Protein AF-A0A965LJC0-F1 (afdb_monomer_lite)

Foldseek 3Di:
DDPVVVVLVVVVVVVPPPPDPDDPDDDLQVVLQVVLVVCLVVLLVVLLVSLLVVLVPAPDPVSSLVSLVLLLVLLVLLLVCLPPWQDQLVSNLVSNVVSDDPVVVVCNVVSVVVSVVLVVSCVSSVVPTVSSSSSSNSNSNSSCVNSVVNHD

Structure (mmCIF, N/CA/C/O backbone):
data_AF-A0A965LJC0-F1
#
_entry.id   AF-A0A965LJC0-F1
#
loop_
_atom_site.group_PDB
_atom_site.id
_atom_site.type_symbol
_atom_site.label_atom_id
_atom_site.label_alt_id
_atom_site.label_comp_id
_atom_site.label_asym_id
_atom_site.label_entity_id
_atom_site.label_seq_id
_atom_site.pdbx_PDB_ins_code
_atom_site.Cartn_x
_atom_site.Cartn_y
_atom_site.Cartn_z
_atom_site.occupancy
_atom_site.B_iso_or_equiv
_atom_site.auth_seq_id
_atom_site.auth_comp_id
_atom_site.auth_asym_id
_atom_site.auth_atom_id
_atom_site.pdbx_PDB_model_num
ATOM 1 N N . MET A 1 1 ? -25.437 13.582 -3.929 1.00 37.06 1 MET A N 1
ATOM 2 C CA . MET A 1 1 ? -24.043 13.325 -4.362 1.00 37.06 1 MET A CA 1
ATOM 3 C C . MET A 1 1 ? -23.176 14.440 -3.799 1.00 37.06 1 MET A C 1
ATOM 5 O O . MET A 1 1 ? -23.210 15.549 -4.318 1.00 37.06 1 MET A O 1
ATOM 9 N N . ASN A 1 2 ? -22.504 14.186 -2.673 1.00 30.08 2 ASN A N 1
ATOM 10 C CA . ASN A 1 2 ? -21.775 15.225 -1.944 1.00 30.08 2 ASN A CA 1
ATOM 11 C C . ASN A 1 2 ? -20.415 15.481 -2.594 1.00 30.08 2 ASN A C 1
ATOM 13 O O . ASN A 1 2 ? -19.616 14.566 -2.786 1.00 30.08 2 ASN A O 1
ATOM 17 N N . LYS A 1 3 ? -20.179 16.753 -2.918 1.00 33.56 3 LYS A N 1
ATOM 18 C CA . LYS A 1 3 ? -19.025 17.276 -3.663 1.00 33.56 3 LYS A CA 1
ATOM 19 C C . LYS A 1 3 ? -17.669 17.036 -2.971 1.00 33.56 3 LYS A C 1
ATOM 21 O O . LYS A 1 3 ? -16.639 17.202 -3.609 1.00 33.56 3 LYS A O 1
ATOM 26 N N . LEU A 1 4 ? -17.665 16.594 -1.708 1.00 41.78 4 LEU A N 1
ATOM 27 C CA . LEU A 1 4 ? -16.451 16.306 -0.935 1.00 41.78 4 LEU A CA 1
ATOM 28 C C . LEU A 1 4 ? -15.732 15.012 -1.361 1.00 41.78 4 LEU A C 1
ATOM 30 O O . LEU A 1 4 ? -14.507 14.971 -1.315 1.00 41.78 4 LEU A O 1
ATOM 34 N N . ASN A 1 5 ? -16.446 13.990 -1.855 1.00 40.50 5 ASN A N 1
ATOM 35 C CA . ASN A 1 5 ? -15.818 12.713 -2.247 1.00 40.50 5 ASN A CA 1
ATOM 36 C C . ASN A 1 5 ? -14.977 12.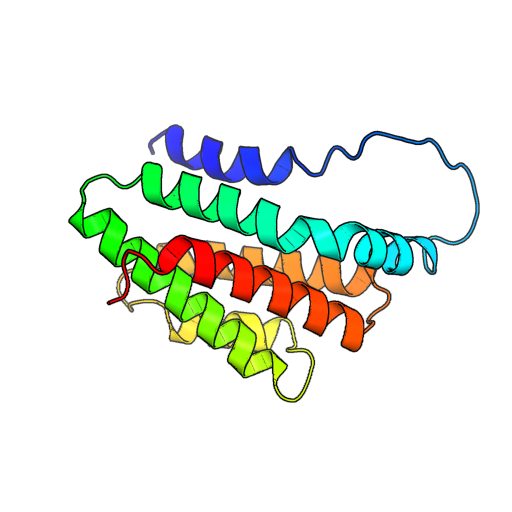798 -3.532 1.00 40.50 5 ASN A C 1
ATOM 38 O O . ASN A 1 5 ? -14.209 11.887 -3.825 1.00 40.50 5 ASN A O 1
ATOM 42 N N . LEU A 1 6 ? -15.098 13.889 -4.293 1.00 38.81 6 LEU A N 1
ATOM 43 C CA . LEU A 1 6 ? -14.229 14.151 -5.441 1.00 38.81 6 LEU A CA 1
ATOM 44 C C . LEU A 1 6 ? -12.893 14.791 -5.041 1.00 38.81 6 LEU A C 1
ATOM 46 O O . LEU A 1 6 ? -11.929 14.672 -5.790 1.00 38.81 6 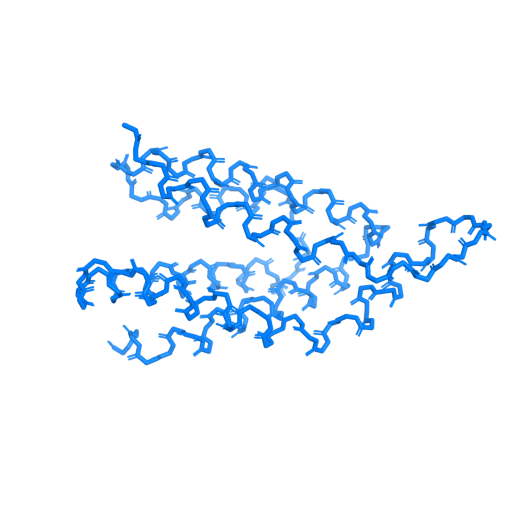LEU A O 1
ATOM 50 N N . ILE A 1 7 ? -12.803 15.435 -3.872 1.00 42.34 7 ILE A N 1
ATOM 51 C CA . ILE A 1 7 ? -11.609 16.199 -3.477 1.00 42.34 7 ILE A CA 1
ATOM 52 C C . ILE A 1 7 ? -10.507 15.263 -2.959 1.00 42.34 7 ILE A C 1
ATOM 54 O O . ILE A 1 7 ? -9.346 15.427 -3.328 1.00 42.34 7 ILE A O 1
ATOM 58 N N . ALA A 1 8 ? -10.866 14.217 -2.208 1.00 44.81 8 ALA A N 1
ATOM 59 C CA . ALA A 1 8 ? -9.909 13.211 -1.733 1.00 44.81 8 ALA A CA 1
ATOM 60 C C . ALA A 1 8 ? -9.299 12.376 -2.879 1.00 44.81 8 ALA A C 1
ATOM 62 O O . ALA A 1 8 ? -8.132 11.996 -2.824 1.00 44.81 8 ALA A O 1
ATOM 63 N N . ILE A 1 9 ? -10.066 12.145 -3.952 1.00 47.75 9 ILE A N 1
ATOM 64 C CA . ILE A 1 9 ? -9.606 11.424 -5.150 1.00 47.75 9 ILE A CA 1
ATOM 65 C C . ILE A 1 9 ? -8.782 12.351 -6.064 1.00 47.75 9 ILE A C 1
ATOM 67 O O . ILE A 1 9 ? -7.834 11.901 -6.703 1.00 47.75 9 ILE A O 1
ATOM 71 N N . ALA A 1 10 ? -9.079 13.656 -6.084 1.00 39.47 10 ALA A N 1
ATOM 72 C CA . ALA A 1 10 ? -8.302 14.640 -6.836 1.00 39.47 10 ALA A CA 1
ATOM 73 C C . ALA A 1 10 ? -6.915 14.908 -6.219 1.00 39.47 10 ALA A C 1
ATOM 75 O O . ALA A 1 10 ? -5.943 15.055 -6.956 1.00 39.47 10 ALA A O 1
ATOM 76 N N . LEU A 1 11 ? -6.786 14.909 -4.887 1.00 38.34 11 LEU A N 1
ATOM 77 C CA . LEU A 1 11 ? -5.505 15.147 -4.200 1.00 38.34 11 LEU A CA 1
ATOM 78 C C . LEU A 1 11 ? -4.471 14.033 -4.428 1.00 38.34 11 LEU A C 1
ATOM 80 O O . LEU A 1 11 ? -3.277 14.319 -4.503 1.00 38.34 11 LEU A O 1
ATOM 84 N N . MET A 1 12 ? -4.914 12.793 -4.653 1.00 45.47 12 MET A N 1
ATOM 85 C CA . MET A 1 12 ? -4.030 11.681 -5.033 1.00 45.47 12 MET A CA 1
ATOM 86 C C . MET A 1 12 ? -3.496 11.797 -6.475 1.00 45.47 12 MET A C 1
ATOM 88 O O . MET A 1 12 ? -2.484 11.183 -6.805 1.00 45.47 12 MET A O 1
ATOM 92 N N . GLY A 1 13 ? -4.133 12.611 -7.328 1.00 40.22 13 GLY A N 1
ATOM 93 C CA . GLY A 1 13 ? -3.657 12.917 -8.682 1.00 40.22 13 GLY A CA 1
ATOM 94 C C . GLY A 1 13 ? -2.647 14.069 -8.751 1.00 40.22 13 GLY A C 1
ATOM 95 O O . GLY A 1 13 ? -1.915 14.178 -9.733 1.00 40.22 13 GL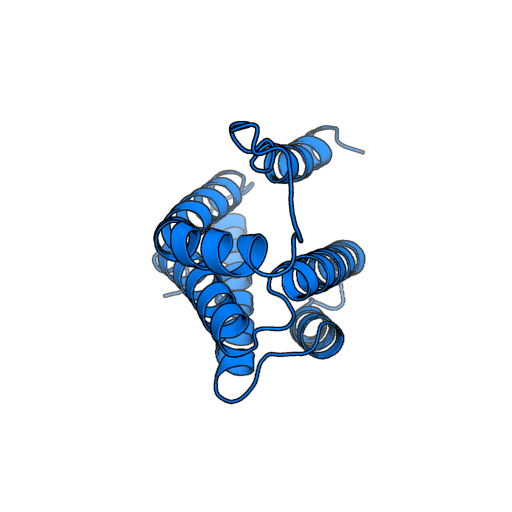Y A O 1
ATOM 96 N N . ILE A 1 14 ? -2.569 14.917 -7.718 1.00 42.88 14 ILE A N 1
ATOM 97 C CA . ILE A 1 14 ? -1.770 16.156 -7.749 1.00 42.88 14 ILE A CA 1
ATOM 98 C C . ILE A 1 14 ? -0.297 15.916 -7.378 1.00 42.88 14 ILE A C 1
ATOM 100 O O . ILE A 1 14 ? 0.571 16.668 -7.815 1.00 42.88 14 ILE A O 1
ATOM 104 N N . PHE A 1 15 ? 0.037 14.815 -6.699 1.00 44.69 15 PHE A N 1
ATOM 105 C CA . PHE A 1 15 ? 1.439 14.454 -6.434 1.00 44.69 15 PHE A CA 1
ATOM 106 C C . PHE A 1 15 ? 2.177 13.834 -7.637 1.00 44.69 15 PHE A C 1
ATOM 108 O O . PHE A 1 15 ? 3.373 13.572 -7.547 1.00 44.69 15 PHE A O 1
ATOM 115 N N . MET A 1 16 ? 1.504 13.646 -8.781 1.00 46.00 16 MET A N 1
ATOM 116 C CA . MET A 1 16 ? 2.136 13.236 -10.046 1.00 46.00 16 MET A CA 1
ATOM 117 C C . MET A 1 16 ? 2.426 14.401 -11.005 1.00 46.00 16 MET A C 1
ATOM 119 O O . MET A 1 16 ? 2.809 14.163 -12.150 1.00 46.00 16 MET A O 1
ATOM 123 N N . VAL A 1 17 ? 2.340 15.657 -10.552 1.00 44.41 17 VAL A N 1
ATOM 124 C CA . VAL A 1 17 ? 3.067 16.746 -11.219 1.00 44.41 17 VAL A CA 1
ATOM 125 C C . VAL A 1 17 ? 4.488 16.720 -10.674 1.00 44.41 17 VAL A C 1
ATOM 127 O O . VAL A 1 17 ? 4.868 17.489 -9.794 1.00 44.41 17 VAL A O 1
ATOM 130 N N . GLY A 1 18 ? 5.255 15.744 -11.163 1.00 40.72 18 GLY A N 1
ATOM 131 C CA . GLY A 1 18 ? 6.694 15.726 -10.981 1.00 40.72 18 GLY A CA 1
ATOM 132 C C . GLY A 1 18 ? 7.244 17.096 -11.355 1.00 40.72 18 GLY A C 1
ATOM 133 O O . GLY A 1 18 ? 6.919 17.636 -12.413 1.00 40.72 18 GLY A O 1
ATOM 134 N N . CYS A 1 19 ? 8.043 17.657 -10.453 1.00 40.22 19 CYS A N 1
ATOM 135 C CA . CYS A 1 19 ? 8.923 18.776 -10.735 1.00 40.22 19 CYS A CA 1
ATOM 136 C C . CYS A 1 19 ? 9.643 18.464 -12.057 1.00 40.22 19 CYS A C 1
ATOM 138 O O . CYS A 1 19 ? 10.435 17.523 -12.124 1.00 40.22 19 CYS A O 1
ATOM 140 N N . SER A 1 20 ? 9.267 19.155 -13.135 1.00 33.22 20 SER A N 1
ATOM 141 C CA . SER A 1 20 ? 9.755 18.878 -14.481 1.00 33.22 20 SER A CA 1
ATOM 142 C C . SER A 1 20 ? 11.228 19.267 -14.570 1.00 33.22 20 SER A C 1
ATOM 144 O O . SER A 1 20 ? 11.554 20.424 -14.830 1.00 33.22 20 SER A O 1
ATOM 146 N N . THR A 1 21 ? 12.133 18.312 -14.377 1.00 39.41 21 THR A N 1
ATOM 147 C CA . THR A 1 21 ? 13.455 18.399 -14.991 1.00 39.41 21 THR A CA 1
ATOM 148 C C . THR A 1 21 ? 13.322 17.853 -16.406 1.00 39.41 21 THR A C 1
ATOM 150 O O . THR A 1 21 ? 13.100 16.668 -16.649 1.00 39.41 21 THR A O 1
ATOM 153 N N . THR A 1 22 ? 13.357 18.773 -17.362 1.00 38.25 22 THR A N 1
ATOM 154 C CA . THR A 1 22 ? 13.318 18.507 -18.796 1.00 38.25 22 THR A CA 1
ATOM 155 C C . THR A 1 22 ? 14.558 17.704 -19.192 1.00 38.25 22 THR A C 1
ATOM 157 O O . THR A 1 22 ? 15.606 18.287 -19.447 1.00 38.25 22 THR A O 1
ATOM 160 N N . ASN A 1 23 ? 14.461 16.374 -19.247 1.00 37.78 23 ASN A N 1
ATOM 161 C CA . ASN A 1 23 ? 15.448 15.547 -19.940 1.00 37.78 23 ASN A CA 1
ATOM 162 C C . ASN A 1 23 ? 14.867 15.096 -21.275 1.00 37.78 23 ASN A C 1
ATOM 164 O O . ASN A 1 23 ? 14.083 14.153 -21.382 1.00 37.78 23 ASN A O 1
ATOM 168 N N . THR A 1 24 ? 15.248 15.841 -22.303 1.00 45.22 24 THR A N 1
ATOM 169 C CA . THR A 1 24 ? 15.002 15.535 -23.704 1.00 45.22 24 THR A CA 1
ATOM 170 C C . THR A 1 24 ? 15.956 14.417 -24.133 1.00 45.22 24 THR A C 1
ATOM 172 O O . THR A 1 24 ? 17.149 14.659 -24.284 1.00 45.22 24 THR A O 1
ATOM 175 N N . GLY A 1 25 ? 15.430 13.213 -24.376 1.00 35.69 25 GLY A N 1
ATOM 176 C CA . GLY A 1 25 ? 16.070 12.224 -25.252 1.00 35.69 25 GLY A CA 1
ATOM 177 C C . GLY A 1 25 ? 16.447 10.878 -24.624 1.00 35.69 25 GLY A C 1
ATOM 178 O O . GLY A 1 25 ? 17.231 10.817 -23.685 1.00 35.69 25 GLY A O 1
ATOM 179 N N . GLY A 1 26 ? 15.961 9.803 -25.256 1.00 37.09 26 GLY A N 1
ATOM 180 C CA . GLY A 1 26 ? 16.574 8.470 -25.220 1.00 37.09 26 GLY A CA 1
ATOM 181 C C . GLY A 1 26 ? 15.906 7.456 -24.288 1.00 37.09 26 GLY A C 1
ATOM 182 O O . GLY A 1 26 ? 16.095 7.505 -23.083 1.00 37.09 26 GLY A O 1
ATOM 183 N N . ASP A 1 27 ? 15.151 6.521 -24.873 1.00 43.53 27 ASP A N 1
ATOM 184 C CA . ASP A 1 27 ? 14.708 5.238 -24.299 1.00 43.53 27 ASP A CA 1
ATOM 185 C C . ASP A 1 27 ? 14.305 5.211 -22.807 1.00 43.53 27 ASP A C 1
ATOM 187 O O . ASP A 1 27 ? 15.040 4.798 -21.909 1.00 43.53 27 ASP A O 1
ATOM 191 N N . ASN A 1 28 ? 13.025 5.517 -22.576 1.00 46.16 28 ASN A N 1
ATOM 192 C CA . ASN A 1 28 ? 12.296 5.508 -21.297 1.00 46.16 28 ASN A CA 1
ATOM 193 C C . ASN A 1 28 ? 12.212 4.153 -20.548 1.00 46.16 28 ASN A C 1
ATOM 195 O O . ASN A 1 28 ? 11.375 4.004 -19.659 1.00 46.16 28 ASN A O 1
ATOM 199 N N . LYS A 1 29 ? 13.035 3.150 -20.870 1.00 49.62 29 LYS A N 1
ATOM 200 C CA . LYS A 1 29 ? 12.998 1.838 -20.195 1.00 49.62 29 LYS A CA 1
ATOM 201 C C . LYS A 1 29 ? 13.920 1.736 -18.979 1.00 49.62 29 LYS A C 1
ATOM 203 O O . LYS A 1 29 ? 13.610 0.984 -18.066 1.00 49.62 29 LYS A O 1
ATOM 208 N N . VAL A 1 30 ? 15.011 2.505 -18.938 1.00 50.69 30 VAL A N 1
ATOM 209 C CA . VAL A 1 30 ? 15.975 2.488 -17.815 1.00 50.69 30 VAL A CA 1
ATOM 210 C C . VAL A 1 30 ? 15.660 3.582 -16.783 1.00 50.69 30 VAL A C 1
ATOM 212 O O . VAL A 1 30 ? 15.822 3.374 -15.585 1.00 50.69 30 VAL A O 1
ATOM 215 N N . GLY A 1 31 ? 15.117 4.724 -17.223 1.00 56.78 31 GLY A N 1
ATOM 216 C CA . GLY A 1 31 ? 14.818 5.856 -16.337 1.00 56.78 31 GLY A CA 1
ATOM 217 C C . GLY A 1 31 ? 13.695 5.602 -15.324 1.00 56.78 31 GLY A C 1
ATOM 218 O O . GLY A 1 31 ? 13.755 6.123 -14.214 1.00 56.78 31 GLY A O 1
ATOM 219 N N . GLY A 1 32 ? 12.694 4.786 -15.673 1.00 64.69 32 GLY A N 1
ATOM 220 C CA . GLY A 1 32 ? 11.552 4.494 -14.797 1.00 64.69 32 GLY A CA 1
ATOM 221 C C . GLY A 1 32 ? 11.934 3.687 -13.554 1.00 64.69 32 GLY A C 1
ATOM 222 O O . GLY A 1 32 ? 11.582 4.072 -12.441 1.00 64.69 32 GLY A O 1
ATOM 223 N N . THR A 1 33 ? 12.713 2.616 -13.726 1.00 69.00 33 THR A N 1
ATOM 224 C CA . THR A 1 33 ? 13.185 1.763 -12.623 1.00 69.00 33 THR A CA 1
ATOM 225 C C . THR A 1 33 ? 14.086 2.546 -11.666 1.00 69.00 33 THR A C 1
ATOM 227 O O . THR A 1 33 ? 13.797 2.600 -10.473 1.00 69.00 33 THR A O 1
ATOM 230 N N . THR A 1 34 ? 15.098 3.258 -12.175 1.00 75.31 34 THR A N 1
ATOM 231 C CA . THR A 1 34 ? 16.003 4.067 -11.337 1.00 75.31 34 THR A CA 1
ATOM 232 C C . THR A 1 34 ? 15.278 5.214 -10.624 1.00 75.31 34 THR A C 1
ATOM 234 O O . THR A 1 34 ? 15.571 5.511 -9.466 1.00 75.31 34 THR A O 1
ATOM 237 N N . ALA A 1 35 ? 14.299 5.857 -11.270 1.00 77.56 35 ALA A N 1
ATOM 238 C CA . ALA A 1 35 ? 13.497 6.895 -10.624 1.00 77.56 35 ALA A CA 1
ATOM 239 C C . ALA A 1 35 ? 12.663 6.338 -9.459 1.00 77.56 35 ALA A C 1
ATOM 241 O O . ALA A 1 35 ? 12.605 6.960 -8.398 1.00 77.56 35 ALA A O 1
ATOM 242 N N . VAL A 1 36 ? 12.050 5.162 -9.629 1.00 77.44 36 VAL A N 1
ATOM 243 C CA . VAL A 1 36 ? 11.269 4.508 -8.568 1.00 77.44 36 VAL A CA 1
ATOM 244 C C . VAL A 1 36 ? 12.169 4.003 -7.438 1.00 77.44 36 VAL A C 1
ATOM 246 O O . VAL A 1 36 ? 11.810 4.145 -6.271 1.00 77.44 36 VAL A O 1
ATOM 249 N N . GLU A 1 37 ? 13.363 3.493 -7.744 1.00 81.06 37 GLU A N 1
ATOM 250 C CA . GLU A 1 37 ? 14.356 3.136 -6.723 1.00 81.06 37 GLU A CA 1
ATOM 251 C C . GLU A 1 37 ? 14.775 4.335 -5.872 1.00 81.06 37 GLU A C 1
ATOM 253 O O . GLU A 1 37 ? 14.795 4.238 -4.645 1.00 81.06 37 GLU A O 1
ATOM 258 N N . ASN A 1 38 ? 15.036 5.480 -6.503 1.00 82.31 38 ASN A N 1
ATOM 259 C CA . ASN A 1 38 ? 15.370 6.719 -5.799 1.00 82.31 38 ASN A CA 1
ATOM 260 C C . ASN A 1 38 ? 14.187 7.273 -4.994 1.00 82.31 38 ASN A C 1
ATOM 262 O O . ASN A 1 38 ? 14.386 7.934 -3.976 1.00 82.31 38 ASN A O 1
ATOM 266 N N . ALA A 1 39 ? 12.956 7.006 -5.435 1.00 81.38 39 ALA A N 1
ATOM 267 C CA . ALA A 1 39 ? 11.747 7.405 -4.727 1.00 81.38 39 ALA A CA 1
ATOM 268 C C . ALA A 1 39 ? 11.435 6.507 -3.517 1.00 81.38 39 ALA A C 1
ATOM 270 O O . ALA A 1 39 ? 10.742 6.950 -2.602 1.00 81.38 39 ALA A O 1
ATOM 271 N N . LEU A 1 40 ? 11.942 5.267 -3.486 1.00 83.12 40 LEU A N 1
ATOM 272 C CA . LEU A 1 40 ? 11.602 4.255 -2.482 1.00 83.12 40 LEU A CA 1
ATOM 273 C C . LEU A 1 40 ? 11.704 4.746 -1.020 1.00 83.12 40 LEU A C 1
ATOM 275 O O . LEU A 1 40 ? 10.767 4.476 -0.262 1.00 83.12 40 LEU A O 1
ATOM 279 N N . PRO A 1 41 ? 12.744 5.504 -0.600 1.00 90.06 41 PRO A N 1
ATOM 280 C CA . PRO A 1 41 ? 12.838 6.024 0.769 1.00 90.06 41 PRO A CA 1
ATOM 281 C C . PRO A 1 41 ? 11.704 6.986 1.156 1.00 90.06 41 PRO A C 1
ATOM 283 O O . PRO A 1 41 ? 11.416 7.154 2.339 1.00 90.06 41 PRO A O 1
ATOM 286 N N . TYR A 1 42 ? 11.042 7.604 0.174 1.00 84.25 42 TYR A N 1
ATOM 287 C CA . TYR A 1 42 ? 9.963 8.572 0.382 1.00 84.25 42 TYR A CA 1
ATOM 288 C C . TYR A 1 42 ? 8.568 7.941 0.355 1.00 84.25 42 TYR A C 1
ATOM 290 O O . TYR A 1 42 ? 7.607 8.567 0.800 1.00 84.25 42 TYR A O 1
ATOM 298 N N . ILE A 1 43 ? 8.437 6.702 -0.128 1.00 85.50 43 ILE A N 1
ATOM 299 C CA . ILE A 1 43 ? 7.134 6.039 -0.268 1.00 85.50 43 ILE A CA 1
ATOM 300 C C . ILE A 1 43 ? 6.494 5.815 1.100 1.00 85.50 43 ILE A C 1
ATOM 302 O O . ILE A 1 43 ? 5.361 6.234 1.319 1.00 85.50 43 ILE A O 1
ATOM 306 N N . LYS A 1 44 ? 7.226 5.213 2.042 1.00 88.06 44 LYS A N 1
ATOM 307 C CA . LYS A 1 44 ? 6.715 4.955 3.394 1.00 88.06 44 LYS A CA 1
ATOM 308 C C . LYS A 1 44 ? 6.208 6.234 4.094 1.00 88.06 44 LYS A C 1
ATOM 310 O O . LYS A 1 44 ? 5.046 6.235 4.497 1.00 88.06 44 LYS A O 1
ATOM 315 N N . PRO A 1 45 ? 6.990 7.330 4.221 1.00 82.94 45 PRO A N 1
ATOM 316 C CA . PRO A 1 45 ? 6.500 8.549 4.872 1.00 82.94 45 PRO A CA 1
ATOM 317 C C . PRO A 1 45 ? 5.342 9.224 4.120 1.00 82.94 45 PRO A C 1
ATOM 319 O O . PRO A 1 45 ? 4.433 9.744 4.763 1.00 82.94 45 PRO A O 1
ATOM 322 N N . ALA A 1 46 ? 5.316 9.179 2.782 1.00 80.31 46 ALA A N 1
ATOM 323 C CA . ALA A 1 46 ? 4.188 9.701 2.006 1.00 80.31 46 ALA A CA 1
ATOM 324 C C . ALA A 1 46 ? 2.893 8.908 2.259 1.00 80.31 46 ALA A C 1
ATOM 326 O O . ALA A 1 46 ? 1.809 9.489 2.366 1.00 80.31 46 ALA A O 1
ATOM 327 N N . VAL A 1 47 ? 3.002 7.583 2.387 1.00 87.12 47 VAL A N 1
ATOM 328 C CA . VAL A 1 47 ? 1.865 6.714 2.704 1.00 87.12 47 VAL A CA 1
ATOM 329 C C . VAL A 1 47 ? 1.390 6.933 4.133 1.00 87.12 47 VAL A C 1
ATOM 331 O O . VAL A 1 47 ? 0.185 7.052 4.326 1.00 87.12 47 VAL A O 1
ATOM 334 N N . ILE A 1 48 ? 2.300 7.088 5.104 1.00 83.06 48 ILE A N 1
ATOM 335 C CA . ILE A 1 48 ? 1.927 7.440 6.483 1.00 83.06 48 ILE A CA 1
ATOM 336 C C . ILE A 1 48 ? 1.072 8.709 6.484 1.00 83.06 48 ILE A C 1
ATOM 338 O O . ILE A 1 48 ? -0.058 8.676 6.958 1.00 83.06 48 ILE A O 1
ATOM 342 N N . LEU A 1 49 ? 1.565 9.789 5.866 1.00 78.44 49 LEU A N 1
ATOM 343 C CA . LEU A 1 49 ? 0.838 11.058 5.781 1.00 78.44 49 LEU A CA 1
ATOM 344 C C . LEU A 1 49 ? -0.541 10.888 5.129 1.00 78.44 49 LEU A C 1
ATOM 346 O O . LEU A 1 49 ? -1.539 11.398 5.633 1.00 78.44 49 LEU A O 1
ATOM 350 N N . THR A 1 50 ? -0.610 10.155 4.017 1.00 80.62 50 THR A N 1
ATOM 351 C CA . THR A 1 50 ? -1.869 9.932 3.292 1.00 80.62 50 THR A CA 1
ATOM 352 C C . THR A 1 50 ? -2.873 9.149 4.141 1.00 80.62 50 THR A C 1
ATOM 354 O O . THR A 1 50 ? -4.046 9.518 4.207 1.00 80.62 50 THR A O 1
ATOM 357 N N . CYS A 1 51 ? -2.425 8.092 4.820 1.00 80.94 51 CYS A N 1
ATOM 358 C CA . CYS A 1 51 ? -3.256 7.302 5.722 1.00 80.94 51 CYS A CA 1
ATOM 359 C C . CYS A 1 51 ? -3.728 8.128 6.923 1.00 80.94 51 CYS A C 1
ATOM 361 O O . CYS A 1 51 ? -4.912 8.076 7.246 1.00 80.94 51 CYS A O 1
ATOM 363 N N . THR A 1 52 ? -2.859 8.945 7.525 1.00 82.94 52 THR A N 1
ATOM 364 C CA . THR A 1 52 ? -3.238 9.866 8.606 1.00 82.94 52 THR A CA 1
ATOM 365 C C . THR A 1 52 ? -4.336 10.824 8.154 1.00 82.94 52 THR A C 1
ATOM 367 O O . THR A 1 52 ? -5.358 10.922 8.826 1.00 82.94 52 THR A O 1
ATOM 370 N N . VAL A 1 53 ? -4.205 11.446 6.975 1.00 79.31 53 VAL A N 1
ATOM 371 C CA . VAL A 1 53 ? -5.253 12.328 6.433 1.00 79.31 53 VAL A CA 1
ATOM 372 C C . VAL A 1 53 ? -6.580 11.578 6.280 1.00 79.31 53 VAL A C 1
ATOM 374 O O . VAL A 1 53 ? -7.620 12.098 6.668 1.00 79.31 53 VAL A O 1
ATOM 377 N N . VAL A 1 54 ? -6.578 10.342 5.768 1.00 80.81 54 VAL A N 1
ATOM 378 C CA . VAL A 1 54 ? -7.808 9.531 5.653 1.00 80.81 54 VAL A CA 1
ATOM 379 C C . VAL A 1 54 ? -8.450 9.265 7.020 1.00 80.81 54 VAL A C 1
ATOM 381 O O . VAL A 1 54 ? -9.675 9.331 7.140 1.00 80.81 54 VAL A O 1
ATOM 384 N N . LEU A 1 55 ? -7.646 8.986 8.047 1.00 81.75 55 LEU A N 1
ATOM 385 C CA . LEU A 1 55 ? -8.122 8.746 9.412 1.00 81.75 55 LEU A CA 1
ATOM 386 C C . LEU A 1 55 ? -8.654 10.023 10.079 1.00 81.75 55 LEU A C 1
ATOM 388 O O . LEU A 1 55 ? -9.655 9.979 10.798 1.00 81.75 55 LEU A O 1
ATOM 392 N N . GLU A 1 56 ? -8.042 11.174 9.808 1.00 84.00 56 GLU A N 1
ATOM 393 C CA . GLU A 1 56 ? -8.510 12.478 10.288 1.00 84.00 56 GLU A CA 1
ATOM 394 C C . GLU A 1 56 ? -9.861 12.878 9.686 1.00 84.00 56 GLU A C 1
ATOM 396 O O . GLU A 1 56 ? -10.654 13.530 10.360 1.00 84.00 56 GLU A O 1
ATOM 401 N N . GLN A 1 57 ? -10.164 12.438 8.460 1.00 82.94 57 GLN A N 1
ATOM 402 C CA . GLN A 1 57 ? -11.457 12.670 7.801 1.00 82.94 57 GLN A CA 1
ATOM 403 C C . GLN A 1 57 ? -12.589 11.742 8.290 1.00 82.94 57 GLN A C 1
ATOM 405 O O . GLN A 1 57 ? -13.689 11.774 7.732 1.00 82.94 57 GLN A O 1
ATOM 410 N N . ALA A 1 58 ? -12.351 10.893 9.295 1.00 85.38 58 ALA A N 1
ATOM 411 C CA . ALA A 1 58 ? -13.394 10.051 9.878 1.00 85.38 58 ALA A CA 1
ATOM 412 C C . ALA A 1 58 ? -14.501 10.879 10.550 1.00 85.38 58 ALA A C 1
ATOM 414 O O . ALA A 1 58 ? -14.241 11.903 11.182 1.00 85.38 58 ALA A O 1
ATOM 415 N N . LEU A 1 59 ? -15.746 10.411 10.435 1.00 84.06 59 LEU A N 1
ATOM 416 C CA . LEU A 1 59 ? -16.924 11.128 10.942 1.00 84.06 59 LEU A CA 1
ATOM 417 C C . LEU A 1 59 ? -17.092 11.004 12.463 1.00 84.06 59 LEU A C 1
ATOM 419 O O . LEU A 1 59 ? -17.752 11.839 13.079 1.00 84.06 59 LEU A O 1
ATOM 423 N N . SER A 1 60 ? -16.509 9.963 13.059 1.00 87.81 60 SER A N 1
ATOM 424 C CA . SER A 1 60 ? -16.478 9.725 14.501 1.00 87.81 60 SER A CA 1
ATOM 425 C C . SER A 1 60 ? -15.211 8.947 14.896 1.00 87.81 60 SER A C 1
ATOM 427 O O . SER A 1 60 ? -14.538 8.386 14.022 1.00 87.81 60 SER A O 1
ATOM 429 N N . PRO A 1 61 ? -14.867 8.884 16.195 1.00 86.75 61 PRO A N 1
ATOM 430 C CA . PRO A 1 61 ? -13.776 8.040 16.684 1.00 86.75 61 PRO A CA 1
ATOM 431 C C . PRO A 1 61 ? -13.947 6.557 16.318 1.00 86.75 61 PRO A C 1
ATOM 433 O O . PRO A 1 61 ? -12.978 5.895 15.954 1.00 86.75 61 PRO A O 1
ATOM 436 N N . GLU A 1 62 ? -15.173 6.038 16.342 1.00 87.12 62 GLU A N 1
ATOM 437 C CA . GLU A 1 62 ? -15.481 4.650 15.978 1.00 87.12 62 GLU A CA 1
ATOM 438 C C . GLU A 1 62 ? -15.279 4.408 14.476 1.00 87.12 62 GLU A C 1
ATOM 440 O O . GLU A 1 62 ? -14.656 3.419 14.093 1.00 87.12 62 GLU A O 1
ATOM 445 N N . ASP A 1 63 ? -15.727 5.342 13.626 1.00 81.31 63 ASP A N 1
ATOM 446 C CA . ASP A 1 63 ? -15.474 5.303 12.178 1.00 81.31 63 ASP A CA 1
ATOM 447 C C . ASP A 1 63 ? -13.966 5.375 11.880 1.00 81.31 63 ASP A C 1
ATOM 449 O O . ASP A 1 63 ? -13.477 4.708 10.968 1.00 81.31 63 ASP A O 1
ATOM 453 N N . ARG A 1 64 ? -13.192 6.122 12.679 1.00 86.38 64 ARG A N 1
ATOM 454 C CA . ARG A 1 64 ? -11.726 6.163 12.561 1.00 86.38 64 ARG A CA 1
ATOM 455 C C . ARG A 1 64 ? -11.101 4.804 12.854 1.00 86.38 64 ARG A C 1
ATOM 457 O O . ARG A 1 64 ? -10.272 4.348 12.070 1.00 86.38 64 ARG A O 1
ATOM 464 N N . VAL A 1 65 ? -11.510 4.152 13.940 1.00 88.75 65 VAL A N 1
ATOM 465 C CA . VAL A 1 65 ? -11.021 2.815 14.312 1.00 88.75 65 VAL A CA 1
ATOM 466 C C . VAL A 1 65 ? -11.403 1.780 13.254 1.00 88.75 65 VAL A C 1
ATOM 468 O O . VAL A 1 65 ? -10.565 0.972 12.858 1.00 88.75 65 VAL A O 1
ATOM 471 N N . GLU A 1 66 ? -12.636 1.817 12.739 1.00 84.56 66 GLU A N 1
ATOM 472 C CA . GLU A 1 66 ? -13.064 0.919 11.661 1.00 84.56 66 GLU A CA 1
ATOM 473 C C . GLU A 1 66 ? -12.213 1.128 10.398 1.00 84.56 66 GLU A C 1
ATOM 475 O O . GLU A 1 66 ? -11.676 0.164 9.849 1.00 84.56 66 GLU A O 1
ATOM 480 N N . LYS A 1 67 ? -12.001 2.382 9.971 1.00 82.62 67 LYS A N 1
ATOM 481 C CA . LYS A 1 67 ? -11.119 2.701 8.835 1.00 82.62 67 LYS A CA 1
ATOM 482 C C . LYS A 1 67 ? -9.681 2.251 9.070 1.00 82.62 67 LYS A C 1
ATOM 484 O O . LYS A 1 67 ? -9.068 1.712 8.152 1.00 82.62 67 LYS A O 1
ATOM 489 N N . ALA A 1 68 ? -9.140 2.447 10.270 1.00 86.50 68 ALA A N 1
ATOM 490 C CA . ALA A 1 68 ? -7.778 2.040 10.590 1.00 86.50 68 ALA A CA 1
ATOM 491 C C . ALA A 1 68 ? -7.613 0.520 10.526 1.00 86.50 68 ALA A C 1
ATOM 493 O O . ALA A 1 68 ? -6.670 0.034 9.903 1.00 86.50 68 ALA A O 1
ATOM 494 N N . LYS A 1 69 ? -8.579 -0.235 11.062 1.00 85.56 69 LYS A N 1
ATOM 495 C CA . LYS A 1 69 ? -8.632 -1.697 10.923 1.00 85.56 69 LYS A CA 1
ATOM 496 C C . LYS A 1 69 ? -8.693 -2.116 9.455 1.00 85.56 69 LYS A C 1
ATOM 498 O O . LYS A 1 69 ? -7.982 -3.037 9.063 1.00 85.56 69 LYS A O 1
ATOM 503 N N . MET A 1 70 ? -9.464 -1.407 8.628 1.00 81.62 70 MET A N 1
ATOM 504 C CA . MET A 1 70 ? -9.517 -1.658 7.184 1.00 81.62 70 MET A CA 1
ATOM 505 C C . MET A 1 70 ? -8.183 -1.417 6.477 1.00 81.62 70 MET A C 1
ATOM 507 O O . MET A 1 70 ? -7.736 -2.264 5.703 1.00 81.62 70 MET A O 1
ATOM 511 N N . ILE A 1 71 ? -7.524 -0.295 6.764 1.00 84.12 71 ILE A N 1
ATOM 512 C CA . ILE A 1 71 ? -6.220 0.048 6.184 1.00 84.12 71 ILE A CA 1
ATOM 513 C C . ILE A 1 71 ? -5.144 -0.961 6.624 1.00 84.12 71 ILE A C 1
ATOM 515 O O . ILE A 1 71 ? -4.365 -1.421 5.788 1.00 84.12 71 ILE A O 1
ATOM 519 N N . ASN A 1 72 ? -5.123 -1.349 7.902 1.00 85.81 72 ASN A N 1
ATOM 520 C CA . ASN A 1 72 ? -4.158 -2.306 8.451 1.00 85.81 72 ASN A CA 1
ATOM 521 C C . ASN A 1 72 ? -4.349 -3.732 7.904 1.00 85.81 72 ASN A C 1
ATOM 523 O O . ASN A 1 72 ? -3.393 -4.458 7.621 1.00 85.81 72 ASN A O 1
ATOM 527 N N . HIS A 1 73 ? -5.599 -4.146 7.709 1.00 81.62 73 HIS A N 1
ATOM 528 C CA . HIS A 1 73 ? -5.879 -5.449 7.123 1.00 81.62 73 HIS A CA 1
ATOM 529 C C . HIS A 1 73 ? -5.465 -5.480 5.645 1.00 81.62 73 HIS A C 1
ATOM 531 O O . HIS A 1 73 ? -4.786 -6.412 5.214 1.00 81.62 73 HIS A O 1
ATOM 537 N N . ALA A 1 74 ? -5.787 -4.432 4.878 1.00 79.12 74 ALA A N 1
ATOM 538 C CA . ALA A 1 74 ? -5.356 -4.311 3.487 1.00 79.12 74 ALA A CA 1
ATOM 539 C C . ALA A 1 74 ? -3.823 -4.319 3.351 1.00 79.12 74 ALA A C 1
ATOM 541 O O . ALA A 1 74 ? -3.292 -4.968 2.450 1.00 79.12 74 ALA A O 1
ATOM 542 N N . SER A 1 75 ? -3.094 -3.661 4.259 1.00 84.56 75 SER A N 1
ATOM 543 C CA . SER A 1 75 ? -1.627 -3.697 4.251 1.00 84.56 75 SER A CA 1
ATOM 544 C C . SER A 1 75 ? -1.069 -5.075 4.594 1.00 84.56 75 SER A C 1
ATOM 546 O O . SER A 1 75 ? -0.120 -5.522 3.955 1.00 84.56 75 SER A O 1
ATOM 548 N N . THR A 1 76 ? -1.693 -5.793 5.528 1.00 84.06 76 THR A N 1
ATOM 549 C CA . THR A 1 76 ? -1.340 -7.184 5.842 1.00 84.06 76 THR A CA 1
ATOM 550 C C . THR A 1 76 ? -1.568 -8.113 4.650 1.00 84.06 76 THR A C 1
ATOM 552 O O . THR A 1 76 ? -0.732 -8.972 4.380 1.00 84.06 76 THR A O 1
ATOM 555 N N . ILE A 1 77 ? -2.643 -7.908 3.884 1.00 79.94 77 ILE A N 1
ATOM 556 C CA . ILE A 1 77 ? -2.885 -8.640 2.636 1.00 79.94 77 ILE A CA 1
ATOM 557 C C . ILE A 1 77 ? -1.769 -8.357 1.629 1.00 79.94 77 ILE A C 1
ATOM 559 O O . ILE A 1 77 ? -1.191 -9.297 1.085 1.00 79.94 77 ILE A O 1
ATOM 563 N N . VAL A 1 78 ? -1.434 -7.083 1.403 1.00 80.12 78 VAL A N 1
ATOM 564 C CA . VAL A 1 78 ? -0.370 -6.699 0.463 1.00 80.12 78 VAL A CA 1
ATOM 565 C C . VAL A 1 78 ? 0.973 -7.309 0.867 1.00 80.12 78 VAL A C 1
ATOM 567 O O . VAL A 1 78 ? 1.632 -7.887 0.012 1.00 80.12 78 VAL A O 1
ATOM 570 N N . GLU A 1 79 ? 1.343 -7.268 2.149 1.00 81.25 79 GLU A N 1
ATOM 571 C CA . GLU A 1 79 ? 2.540 -7.960 2.650 1.00 81.25 79 GLU A CA 1
ATOM 572 C C . GLU A 1 79 ? 2.464 -9.476 2.456 1.00 81.25 79 GLU A C 1
ATOM 574 O O . GLU A 1 79 ? 3.437 -10.089 2.035 1.00 81.25 79 GLU A O 1
ATOM 579 N N . SER A 1 80 ? 1.317 -10.106 2.722 1.00 78.44 80 SER A N 1
ATOM 580 C CA . SER A 1 80 ? 1.180 -11.558 2.553 1.00 78.44 80 SER A CA 1
ATOM 581 C C . SER A 1 80 ? 1.368 -11.994 1.096 1.00 78.44 80 SER A C 1
ATOM 583 O O . SER A 1 80 ? 1.966 -13.035 0.825 1.00 78.44 80 SER A O 1
ATOM 585 N N . LEU A 1 81 ? 0.914 -11.166 0.150 1.00 75.75 81 LEU A N 1
ATOM 586 C CA . LEU A 1 81 ? 1.047 -11.407 -1.282 1.00 75.75 81 LEU A CA 1
ATOM 587 C C . LEU A 1 81 ? 2.491 -11.268 -1.773 1.00 75.75 81 LEU A C 1
ATOM 589 O O . LEU A 1 81 ? 2.844 -11.893 -2.769 1.00 75.75 81 LEU A O 1
ATOM 593 N N . THR A 1 82 ? 3.326 -10.477 -1.098 1.00 78.00 82 THR A N 1
ATOM 594 C CA . THR A 1 82 ? 4.703 -10.192 -1.523 1.00 78.00 82 THR A CA 1
ATOM 595 C C . THR A 1 82 ? 5.753 -11.126 -0.913 1.00 78.00 82 THR A C 1
ATOM 597 O O . THR A 1 82 ? 6.925 -11.020 -1.273 1.00 78.00 82 THR A O 1
ATOM 600 N N . I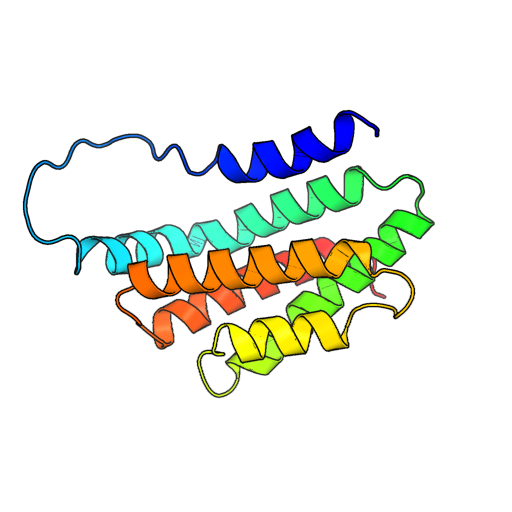LE A 1 83 ? 5.367 -12.069 -0.039 1.00 68.81 83 ILE A N 1
ATOM 601 C CA . ILE A 1 83 ? 6.291 -13.001 0.645 1.00 68.81 83 ILE A CA 1
ATOM 602 C C . ILE A 1 83 ? 7.018 -13.960 -0.321 1.00 68.81 83 ILE A C 1
ATOM 604 O O . ILE A 1 83 ? 8.092 -14.455 0.014 1.00 68.81 83 ILE A O 1
ATOM 608 N N . GLY A 1 84 ? 6.489 -14.219 -1.523 1.00 62.03 84 GLY A N 1
ATOM 609 C CA . GLY A 1 84 ? 7.084 -15.204 -2.444 1.00 62.03 84 GLY A CA 1
ATOM 610 C C . GLY A 1 84 ? 7.086 -14.841 -3.928 1.00 62.03 84 GLY A C 1
ATOM 611 O O . GLY A 1 84 ? 7.775 -15.497 -4.706 1.00 62.03 84 GLY A O 1
ATOM 612 N N . ALA A 1 85 ? 6.335 -13.821 -4.338 1.00 69.12 85 ALA A N 1
ATOM 613 C CA . ALA A 1 85 ? 6.266 -13.364 -5.720 1.00 69.12 85 ALA A CA 1
ATOM 614 C C . ALA A 1 85 ? 5.685 -11.949 -5.778 1.00 69.12 85 ALA A C 1
ATOM 616 O O . ALA A 1 85 ? 5.034 -11.484 -4.846 1.00 69.12 85 ALA A O 1
ATOM 617 N N . THR A 1 86 ? 5.877 -11.268 -6.901 1.00 74.69 86 THR A N 1
ATOM 618 C CA . THR A 1 86 ? 5.107 -10.062 -7.202 1.00 74.69 86 THR A CA 1
ATOM 619 C C . THR A 1 86 ? 3.674 -10.465 -7.559 1.00 74.69 86 THR A C 1
ATOM 621 O O . THR A 1 86 ? 3.503 -11.241 -8.504 1.00 74.69 86 THR A O 1
ATOM 624 N N . PRO A 1 87 ? 2.641 -9.975 -6.849 1.00 77.62 87 PRO A N 1
ATOM 625 C CA . PRO A 1 87 ? 1.266 -10.307 -7.193 1.00 77.62 87 PRO A CA 1
ATOM 626 C C . PRO A 1 87 ? 0.912 -9.744 -8.569 1.00 77.62 87 PRO A C 1
ATOM 628 O O . PRO A 1 87 ? 1.236 -8.608 -8.899 1.00 77.62 87 PRO A O 1
ATOM 631 N N . THR A 1 88 ? 0.198 -10.519 -9.376 1.00 82.50 88 THR A N 1
ATOM 632 C CA . THR A 1 88 ? -0.443 -9.989 -10.584 1.00 82.50 88 THR A CA 1
ATOM 633 C C . THR A 1 88 ? -1.536 -8.979 -10.206 1.00 82.50 88 THR A C 1
ATOM 635 O O . THR A 1 88 ? -2.089 -9.052 -9.102 1.00 82.50 88 THR A O 1
ATOM 638 N N . PRO A 1 89 ? -1.916 -8.058 -11.113 1.00 79.81 89 PRO A N 1
ATOM 639 C CA . PRO A 1 89 ? -3.016 -7.131 -10.858 1.00 79.81 89 PRO A CA 1
ATOM 640 C C . PRO A 1 89 ? -4.317 -7.839 -10.445 1.00 79.81 89 PRO A C 1
ATOM 642 O O . PRO A 1 89 ? -5.013 -7.369 -9.548 1.00 79.81 89 PRO A O 1
ATOM 645 N N . ASP A 1 90 ? -4.612 -9.003 -11.027 1.00 81.25 90 ASP A N 1
ATOM 646 C CA . ASP A 1 90 ? -5.805 -9.783 -10.686 1.00 81.25 90 ASP A CA 1
ATOM 647 C C . ASP A 1 90 ? -5.706 -10.442 -9.304 1.00 81.25 90 ASP A C 1
ATOM 649 O O . ASP A 1 90 ? -6.697 -10.480 -8.576 1.00 81.25 90 ASP A O 1
ATOM 653 N N . GLN A 1 91 ? -4.518 -10.906 -8.896 1.00 81.06 91 GLN A N 1
ATOM 654 C CA . GLN A 1 91 ? -4.293 -11.407 -7.534 1.00 81.06 91 GLN A CA 1
ATOM 655 C C . GLN A 1 91 ? -4.466 -10.293 -6.498 1.00 81.06 91 GLN A C 1
ATOM 657 O O . GLN A 1 91 ? -5.113 -10.513 -5.475 1.00 81.06 91 GLN A O 1
ATOM 662 N N . LEU A 1 92 ? -3.955 -9.091 -6.783 1.00 79.31 92 LEU A N 1
ATOM 663 C CA . LEU A 1 92 ? -4.154 -7.922 -5.927 1.00 79.31 92 LEU A CA 1
ATOM 664 C C . LEU A 1 92 ? -5.638 -7.536 -5.855 1.00 79.31 92 LEU A C 1
ATOM 666 O O . LEU A 1 92 ? -6.169 -7.332 -4.764 1.00 79.31 92 LEU A O 1
ATOM 670 N N . GLN A 1 93 ? -6.325 -7.481 -7.001 1.00 81.12 93 GLN A N 1
ATOM 671 C CA . GLN A 1 93 ? -7.752 -7.166 -7.055 1.00 81.12 93 GLN A CA 1
ATOM 672 C C . GLN A 1 93 ? -8.563 -8.180 -6.248 1.00 81.12 93 GLN A C 1
ATOM 674 O O . GLN A 1 93 ? -9.410 -7.787 -5.448 1.00 81.12 93 GLN A O 1
ATOM 679 N N . LYS A 1 94 ? -8.296 -9.476 -6.440 1.00 82.50 94 LYS A N 1
ATOM 680 C CA . LYS A 1 94 ? -8.988 -10.549 -5.733 1.00 82.50 94 LYS A CA 1
ATOM 681 C C . LYS A 1 94 ? -8.778 -10.451 -4.227 1.00 82.50 94 LYS A C 1
ATOM 683 O O . LYS A 1 94 ? -9.755 -10.486 -3.492 1.00 82.50 94 LYS A O 1
ATOM 688 N N . ALA A 1 95 ? -7.540 -10.282 -3.775 1.00 78.25 95 ALA A N 1
ATOM 689 C CA . ALA A 1 95 ? -7.248 -10.232 -2.350 1.00 78.25 95 ALA A CA 1
ATOM 690 C C . ALA A 1 95 ? -7.896 -9.016 -1.665 1.00 78.25 95 ALA A C 1
ATOM 692 O O . ALA A 1 95 ? -8.413 -9.128 -0.558 1.00 78.25 95 ALA A O 1
ATOM 693 N N . LEU A 1 96 ? -7.943 -7.866 -2.348 1.00 74.94 96 LEU A N 1
ATOM 694 C CA . LEU A 1 96 ? -8.671 -6.693 -1.863 1.00 74.94 96 LEU A CA 1
ATOM 695 C C . LEU A 1 96 ? -10.195 -6.903 -1.896 1.00 74.94 96 LEU A C 1
ATOM 697 O O . LEU A 1 96 ? -10.897 -6.422 -1.010 1.00 74.94 96 LEU A O 1
ATOM 701 N N . MET A 1 97 ? -10.725 -7.597 -2.909 1.00 77.00 97 MET A N 1
ATOM 702 C CA . MET A 1 97 ? -12.158 -7.900 -3.013 1.00 77.00 97 MET A CA 1
ATOM 703 C C . MET A 1 97 ? -12.625 -8.891 -1.950 1.00 77.00 97 MET A C 1
ATOM 705 O O . MET A 1 97 ? -13.706 -8.696 -1.403 1.00 77.00 97 MET A O 1
ATOM 709 N N . ASP A 1 98 ? -11.815 -9.899 -1.625 1.00 76.38 98 ASP A N 1
ATOM 710 C CA . ASP A 1 98 ? -12.105 -10.872 -0.566 1.00 76.38 98 ASP A CA 1
ATOM 711 C C . ASP A 1 98 ? -12.212 -10.184 0.819 1.00 76.38 98 ASP A C 1
ATOM 713 O O . ASP A 1 98 ? -12.822 -10.729 1.737 1.00 76.38 98 ASP A O 1
ATOM 717 N N . TYR A 1 99 ? -11.682 -8.960 0.956 1.00 71.69 99 TYR A N 1
ATOM 718 C CA . TYR A 1 99 ? -11.786 -8.137 2.163 1.00 71.69 99 TYR A CA 1
ATOM 719 C C . TYR A 1 99 ? -13.035 -7.238 2.214 1.00 71.69 99 TYR A C 1
ATOM 721 O O . TYR A 1 99 ? -13.372 -6.700 3.271 1.00 71.69 99 TYR A O 1
ATOM 729 N N . LEU A 1 100 ? -13.744 -7.035 1.099 1.00 66.19 100 LEU A N 1
ATOM 730 C CA . LEU A 1 100 ? -14.906 -6.154 1.120 1.00 66.19 100 LEU A CA 1
ATOM 731 C C . LEU A 1 100 ? -16.063 -6.771 1.903 1.00 66.19 100 LEU A C 1
ATOM 733 O O . LEU A 1 100 ? -16.525 -7.855 1.543 1.00 66.19 100 LEU A O 1
ATOM 737 N N . PRO A 1 101 ? -16.631 -6.054 2.894 1.00 65.12 101 PRO A N 1
ATOM 738 C CA . PRO A 1 101 ? -17.933 -6.423 3.425 1.00 65.12 101 PRO A CA 1
ATOM 739 C C . PRO A 1 101 ? -18.925 -6.504 2.262 1.00 65.12 101 PRO A C 1
ATOM 741 O O . PRO A 1 101 ? -18.970 -5.587 1.437 1.00 65.12 101 PRO A O 1
ATOM 744 N N . ALA A 1 102 ? -19.730 -7.570 2.202 1.00 63.03 102 ALA A N 1
ATOM 745 C CA . ALA A 1 102 ? -20.673 -7.822 1.101 1.00 63.03 102 ALA A CA 1
ATOM 746 C C . ALA A 1 102 ? -21.607 -6.625 0.819 1.00 63.03 102 ALA A C 1
ATOM 748 O O . ALA A 1 102 ? -22.074 -6.411 -0.297 1.00 63.03 102 ALA A O 1
ATOM 749 N N . GLU A 1 103 ? -21.827 -5.807 1.842 1.00 63.41 103 GLU A N 1
ATOM 750 C CA . GLU A 1 103 ? -22.703 -4.639 1.875 1.00 63.41 103 GLU A CA 1
ATOM 751 C C . GLU A 1 103 ? -22.037 -3.379 1.284 1.00 63.41 103 GLU A C 1
ATOM 753 O O . GLU A 1 103 ? -22.705 -2.439 0.852 1.00 63.41 103 GLU A O 1
ATOM 758 N N . LYS A 1 104 ? -20.699 -3.348 1.211 1.00 66.38 104 LYS A N 1
ATOM 759 C CA . LYS A 1 104 ? -19.890 -2.195 0.782 1.00 66.38 104 LYS A CA 1
ATOM 760 C C . LYS A 1 104 ? -19.508 -2.271 -0.707 1.00 66.38 104 LYS A C 1
ATOM 762 O O . LYS A 1 104 ? -18.395 -1.931 -1.103 1.00 66.38 104 LYS A O 1
ATOM 767 N N . THR A 1 105 ? -20.465 -2.630 -1.566 1.00 67.12 105 THR A N 1
ATOM 768 C CA . THR A 1 105 ? -20.286 -2.801 -3.030 1.00 67.12 105 THR A CA 1
ATOM 769 C C . THR A 1 105 ? -19.745 -1.565 -3.762 1.00 67.12 105 THR A C 1
ATOM 771 O O . THR A 1 105 ? -19.097 -1.690 -4.802 1.00 67.12 105 THR A O 1
ATOM 774 N N . HIS A 1 106 ? -19.938 -0.361 -3.214 1.00 69.19 106 HIS A N 1
ATOM 775 C CA . HIS A 1 106 ? -19.400 0.886 -3.768 1.00 69.19 106 HIS A CA 1
ATOM 776 C C . HIS A 1 106 ? -17.863 0.927 -3.812 1.00 69.19 106 HIS A C 1
ATOM 778 O O . HIS A 1 106 ? -17.294 1.633 -4.646 1.00 69.19 106 HIS A O 1
ATOM 784 N N . TRP A 1 107 ? -17.186 0.128 -2.986 1.00 68.88 107 TRP A N 1
ATOM 785 C CA . TRP A 1 107 ? -15.731 0.005 -2.997 1.00 68.88 107 TRP A CA 1
ATOM 786 C C . TRP A 1 107 ? -15.194 -0.882 -4.126 1.00 68.88 107 TRP A C 1
ATOM 788 O O . TRP A 1 107 ? -14.012 -0.797 -4.446 1.00 68.88 107 TRP A O 1
ATOM 798 N N . ALA A 1 108 ? -16.027 -1.689 -4.794 1.00 71.25 108 ALA A N 1
ATOM 799 C CA . ALA A 1 108 ? -15.567 -2.542 -5.896 1.00 71.25 108 ALA A CA 1
ATOM 800 C C . ALA A 1 108 ? -14.952 -1.720 -7.048 1.00 71.25 108 ALA A C 1
ATOM 802 O O . ALA A 1 108 ? -13.947 -2.112 -7.647 1.00 71.25 108 ALA A O 1
ATOM 803 N N . LYS A 1 109 ? -15.510 -0.529 -7.315 1.00 71.75 109 LYS A N 1
ATOM 804 C CA . LYS A 1 109 ? -14.954 0.430 -8.285 1.00 71.75 109 LYS A CA 1
ATOM 805 C C . LYS A 1 109 ? -13.599 0.975 -7.838 1.00 71.75 109 LYS A C 1
ATOM 807 O O . LYS A 1 109 ? -12.701 1.113 -8.661 1.00 71.75 109 LYS A O 1
ATOM 812 N N . TYR A 1 110 ? -13.448 1.248 -6.543 1.00 67.12 110 TYR A N 1
ATOM 813 C CA . TYR A 1 110 ? -12.180 1.689 -5.967 1.00 67.12 110 TYR A CA 1
ATOM 814 C C . TYR A 1 110 ? -11.101 0.609 -6.111 1.00 67.12 110 TYR A C 1
ATOM 816 O O . TYR A 1 110 ? -10.012 0.899 -6.590 1.00 67.12 110 TYR A O 1
ATOM 824 N N . ILE A 1 111 ? -11.421 -0.651 -5.812 1.00 71.75 111 ILE A N 1
ATOM 825 C CA . ILE A 1 111 ? -10.474 -1.766 -5.963 1.00 71.75 111 ILE A CA 1
ATOM 826 C C . ILE A 1 111 ? -10.072 -1.978 -7.425 1.00 71.75 111 ILE A C 1
ATOM 828 O O . ILE A 1 111 ? -8.906 -2.236 -7.716 1.00 71.75 111 ILE A O 1
ATOM 832 N N . THR A 1 112 ? -11.013 -1.813 -8.356 1.00 74.06 112 THR A N 1
ATOM 833 C CA . THR A 1 112 ? -10.704 -1.850 -9.793 1.00 74.06 112 THR A CA 1
ATOM 834 C C . THR A 1 112 ? -9.715 -0.740 -10.167 1.00 74.06 112 THR A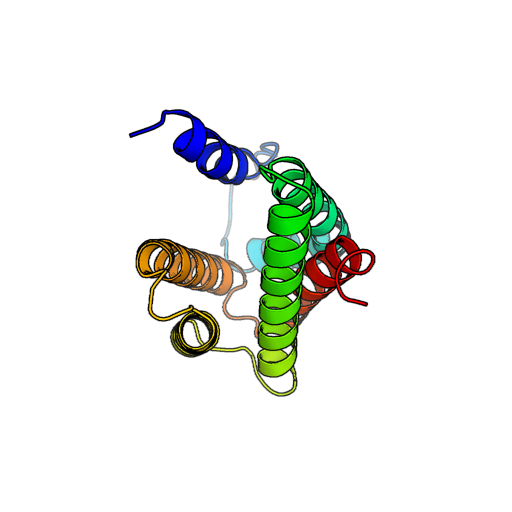 C 1
ATOM 836 O O . THR A 1 112 ? -8.727 -1.009 -10.839 1.00 74.06 112 THR A O 1
ATOM 839 N N . ALA A 1 113 ? -9.906 0.481 -9.656 1.00 70.56 113 ALA A N 1
ATOM 840 C CA . ALA A 1 113 ? -8.959 1.573 -9.874 1.00 70.56 113 ALA A CA 1
ATOM 841 C C . ALA A 1 113 ? -7.574 1.287 -9.261 1.00 70.56 113 ALA A C 1
ATOM 843 O O . ALA A 1 113 ? -6.559 1.593 -9.882 1.00 70.56 113 ALA A O 1
ATOM 844 N N . VAL A 1 114 ? -7.511 0.660 -8.080 1.00 71.94 114 VAL A N 1
ATOM 845 C CA . VAL A 1 114 ? -6.242 0.234 -7.459 1.00 71.94 114 VAL A CA 1
ATOM 846 C C . VAL A 1 114 ? -5.515 -0.786 -8.337 1.00 71.94 114 VAL A C 1
ATOM 848 O O . VAL A 1 114 ? -4.311 -0.645 -8.551 1.00 71.94 114 VAL A O 1
ATOM 851 N N . LYS A 1 115 ? -6.235 -1.766 -8.900 1.00 77.81 115 LYS A N 1
ATOM 852 C CA . LYS A 1 115 ? -5.667 -2.701 -9.881 1.00 77.81 115 LYS A CA 1
ATOM 853 C C . LYS A 1 115 ? -5.073 -1.955 -11.074 1.00 77.81 115 LYS A C 1
ATOM 855 O O . LYS A 1 115 ? -3.937 -2.228 -11.454 1.00 77.81 115 LYS A O 1
ATOM 860 N N . ASP A 1 116 ? -5.828 -1.037 -11.667 1.00 71.94 116 ASP A N 1
ATOM 861 C CA . ASP A 1 116 ? -5.409 -0.351 -12.891 1.00 71.94 116 ASP A CA 1
ATOM 862 C C . ASP A 1 116 ? -4.187 0.545 -12.641 1.00 71.94 116 ASP A C 1
ATOM 864 O O . ASP A 1 116 ? -3.253 0.570 -13.445 1.00 71.94 116 ASP A O 1
ATOM 868 N N . ILE A 1 117 ? -4.142 1.218 -11.484 1.00 73.19 117 ILE A N 1
ATOM 869 C CA . ILE A 1 117 ? -2.961 1.961 -11.030 1.00 73.19 117 ILE A CA 1
ATOM 870 C C . ILE A 1 117 ? -1.778 1.007 -10.876 1.00 73.19 117 ILE A C 1
ATOM 872 O O . ILE A 1 117 ? -0.707 1.285 -11.412 1.00 73.19 117 ILE A O 1
ATOM 876 N N . TYR A 1 118 ? -1.958 -0.121 -10.190 1.00 75.88 118 TYR A N 1
ATOM 877 C CA . TYR A 1 118 ? -0.893 -1.100 -10.000 1.00 75.88 118 TYR A CA 1
ATOM 878 C C . TYR A 1 118 ? -0.343 -1.617 -11.337 1.00 75.88 118 TYR A C 1
ATOM 880 O O . TYR A 1 118 ? 0.867 -1.577 -11.556 1.00 75.88 118 TYR A O 1
ATOM 888 N N . ALA A 1 119 ? -1.217 -2.002 -12.271 1.00 75.38 119 ALA A N 1
ATOM 889 C CA . ALA A 1 119 ? -0.832 -2.442 -13.609 1.00 75.38 119 ALA A CA 1
ATOM 890 C C . ALA A 1 119 ? -0.050 -1.354 -14.368 1.00 75.38 119 ALA A C 1
ATOM 892 O O . ALA A 1 119 ? 1.006 -1.629 -14.940 1.00 75.38 119 ALA A O 1
ATOM 893 N N . ALA A 1 120 ? -0.521 -0.104 -14.325 1.00 75.19 120 ALA A N 1
ATOM 894 C CA . ALA A 1 120 ? 0.140 1.017 -14.985 1.00 75.19 120 ALA A CA 1
ATOM 895 C C . ALA A 1 120 ? 1.522 1.331 -14.389 1.00 75.19 120 ALA A C 1
ATOM 897 O O . ALA A 1 120 ? 2.449 1.656 -15.132 1.00 75.19 120 ALA A O 1
ATOM 898 N N . GLN A 1 121 ? 1.686 1.242 -13.065 1.00 72.56 121 GLN A N 1
ATOM 899 C CA . GLN A 1 121 ? 2.980 1.483 -12.416 1.00 72.56 121 GLN A CA 1
ATOM 900 C C . GLN A 1 121 ? 3.943 0.300 -12.593 1.00 72.56 121 GLN A C 1
ATOM 902 O O . GLN A 1 121 ? 5.138 0.521 -12.779 1.00 72.56 121 GLN A O 1
ATOM 907 N N . PHE A 1 122 ? 3.445 -0.940 -12.627 1.00 72.94 122 PHE A N 1
ATOM 908 C CA . PHE A 1 122 ? 4.273 -2.129 -12.848 1.00 72.94 122 PHE A CA 1
ATOM 909 C C . PHE A 1 122 ? 4.938 -2.130 -14.237 1.00 72.94 122 PHE A C 1
ATOM 911 O O . PHE A 1 122 ? 6.109 -2.484 -14.379 1.00 72.94 122 PHE A O 1
ATOM 918 N N . VAL A 1 123 ? 4.238 -1.635 -15.265 1.00 76.25 123 VAL A N 1
ATOM 919 C CA . VAL A 1 123 ? 4.818 -1.440 -16.607 1.00 76.25 123 VAL A CA 1
ATOM 920 C C . VAL A 1 123 ? 5.955 -0.407 -16.596 1.00 76.25 123 VAL A C 1
ATOM 922 O O . VAL A 1 123 ? 6.943 -0.576 -17.309 1.00 76.25 123 VAL A O 1
ATOM 925 N N . LYS A 1 124 ? 5.862 0.646 -15.771 1.00 71.31 124 LYS A N 1
ATOM 926 C CA . LYS A 1 124 ? 6.865 1.730 -15.713 1.00 71.31 124 LYS A CA 1
ATOM 927 C C . LYS A 1 124 ? 8.195 1.321 -15.085 1.00 71.31 124 LYS A C 1
ATOM 929 O O . LYS A 1 124 ? 9.207 1.948 -15.379 1.00 71.31 124 LYS A O 1
ATOM 934 N N . ILE A 1 125 ? 8.201 0.278 -14.263 1.00 75.25 125 ILE A N 1
ATOM 935 C CA . ILE A 1 125 ? 9.426 -0.326 -13.718 1.00 75.25 125 ILE A CA 1
ATOM 936 C C . ILE A 1 125 ? 9.934 -1.480 -14.594 1.00 75.25 125 ILE A C 1
ATOM 938 O O . ILE A 1 125 ? 10.688 -2.326 -14.126 1.00 75.25 125 ILE A O 1
ATOM 942 N N . ASN A 1 126 ? 9.497 -1.543 -15.859 1.00 74.31 126 ASN A N 1
ATOM 943 C CA . ASN A 1 126 ? 9.871 -2.572 -16.832 1.00 74.31 126 ASN A CA 1
ATOM 944 C C . ASN A 1 126 ? 9.595 -4.011 -16.341 1.00 74.31 126 ASN A C 1
ATOM 946 O O . ASN A 1 126 ? 10.308 -4.945 -16.701 1.00 74.31 126 ASN A O 1
ATOM 950 N N . GLY A 1 127 ? 8.572 -4.190 -15.498 1.00 68.25 127 GLY A N 1
ATOM 951 C CA . GLY A 1 127 ? 8.248 -5.486 -14.902 1.00 68.25 127 GLY A CA 1
ATOM 952 C C . GLY A 1 127 ? 9.264 -5.984 -13.870 1.00 68.25 127 GLY A C 1
ATOM 953 O O . GLY A 1 127 ? 9.300 -7.185 -13.604 1.00 68.25 127 GLY A O 1
ATOM 954 N N . ASP A 1 128 ? 10.086 -5.100 -13.290 1.00 80.25 128 ASP A N 1
ATOM 955 C CA . ASP A 1 128 ? 11.003 -5.451 -12.204 1.00 80.25 128 ASP A CA 1
ATOM 956 C C . ASP A 1 128 ? 10.222 -5.912 -10.962 1.00 80.25 128 ASP A C 1
ATOM 958 O O . ASP A 1 128 ? 9.713 -5.126 -10.157 1.00 80.25 128 ASP A O 1
ATOM 962 N N . ALA A 1 129 ? 10.129 -7.231 -10.826 1.00 78.62 129 ALA A N 1
ATOM 963 C CA . ALA A 1 129 ? 9.431 -7.911 -9.751 1.00 78.62 129 ALA A CA 1
ATOM 964 C C . ALA A 1 129 ? 9.993 -7.556 -8.362 1.00 78.62 129 ALA A C 1
ATOM 966 O O . ALA A 1 129 ? 9.234 -7.340 -7.411 1.00 78.62 129 ALA A O 1
ATOM 967 N N . ALA A 1 130 ? 11.319 -7.447 -8.243 1.00 81.88 130 ALA A N 1
ATOM 968 C CA . ALA A 1 130 ? 11.978 -7.166 -6.974 1.00 81.88 130 ALA A CA 1
ATOM 969 C C . ALA A 1 130 ? 11.706 -5.727 -6.526 1.00 81.88 130 ALA A C 1
ATOM 971 O O . ALA A 1 130 ? 11.377 -5.486 -5.359 1.00 81.88 130 ALA A O 1
ATOM 972 N N . LEU A 1 131 ? 11.773 -4.770 -7.455 1.00 82.00 131 LEU A N 1
ATOM 973 C CA . LEU A 1 131 ? 11.418 -3.385 -7.171 1.00 82.00 131 LEU A CA 1
ATOM 974 C C . LEU A 1 131 ? 9.932 -3.239 -6.828 1.00 82.00 131 LEU A C 1
ATOM 976 O O . LEU A 1 131 ? 9.596 -2.543 -5.870 1.00 82.00 131 LEU A O 1
ATOM 980 N N . ALA A 1 132 ? 9.044 -3.942 -7.534 1.00 79.56 132 ALA A N 1
ATOM 981 C CA . ALA A 1 132 ? 7.613 -3.943 -7.232 1.00 79.56 132 ALA A CA 1
ATOM 982 C C . ALA A 1 132 ? 7.320 -4.428 -5.807 1.00 79.56 132 ALA A C 1
ATOM 984 O O . ALA A 1 132 ? 6.547 -3.797 -5.089 1.00 79.56 132 ALA A O 1
ATOM 985 N N . VAL A 1 133 ? 7.963 -5.521 -5.379 1.00 83.75 133 VAL A N 1
ATOM 986 C CA . VAL A 1 133 ? 7.843 -6.055 -4.014 1.00 83.75 133 VAL A CA 1
ATOM 987 C C . VAL A 1 133 ? 8.337 -5.039 -2.986 1.00 83.75 133 VAL A C 1
ATOM 989 O O . VAL A 1 133 ? 7.647 -4.784 -2.002 1.00 83.75 133 VAL A O 1
ATOM 992 N N . ARG A 1 134 ? 9.489 -4.398 -3.223 1.00 84.94 134 ARG A N 1
ATOM 993 C CA . ARG A 1 134 ? 10.023 -3.356 -2.328 1.00 84.94 134 ARG A CA 1
ATOM 994 C C . ARG A 1 134 ? 9.062 -2.176 -2.188 1.00 84.94 134 ARG A C 1
ATOM 996 O O . ARG A 1 134 ? 8.840 -1.709 -1.074 1.00 84.94 134 ARG A O 1
ATOM 1003 N N . VAL A 1 135 ? 8.475 -1.718 -3.294 1.00 84.19 135 VAL A N 1
ATOM 1004 C CA . VAL A 1 135 ? 7.490 -0.627 -3.300 1.00 84.19 135 VAL A CA 1
ATOM 1005 C C . VAL A 1 135 ? 6.223 -1.028 -2.545 1.00 84.19 135 VAL A C 1
ATOM 1007 O O . VAL A 1 135 ? 5.791 -0.296 -1.658 1.00 84.19 135 VA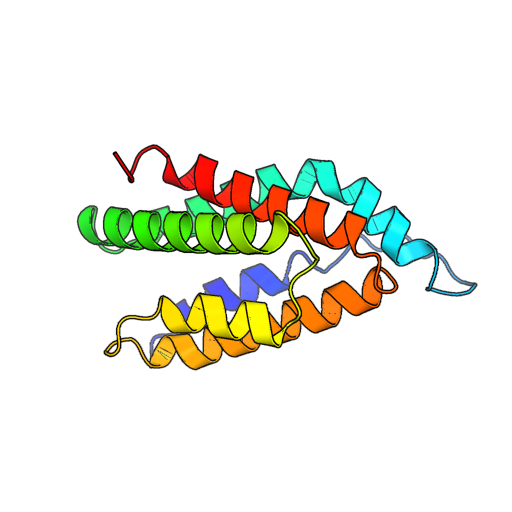L A O 1
ATOM 1010 N N . LEU A 1 136 ? 5.649 -2.197 -2.847 1.00 83.81 136 LEU A N 1
ATOM 1011 C CA . LEU A 1 136 ? 4.451 -2.705 -2.172 1.00 83.81 136 LEU A CA 1
ATOM 1012 C C . LEU A 1 136 ? 4.673 -2.874 -0.663 1.00 83.81 136 LEU A C 1
ATOM 1014 O O . LEU A 1 136 ? 3.822 -2.465 0.124 1.00 83.81 136 LEU A O 1
ATOM 1018 N N . ASN A 1 137 ? 5.837 -3.383 -0.255 1.00 86.44 137 ASN A N 1
ATOM 1019 C CA . ASN A 1 137 ? 6.195 -3.514 1.157 1.00 86.44 137 ASN A CA 1
ATOM 1020 C C . ASN A 1 137 ? 6.386 -2.152 1.833 1.00 86.44 137 ASN A C 1
ATOM 1022 O O . ASN A 1 137 ? 5.967 -1.980 2.973 1.00 86.44 137 ASN A O 1
ATOM 1026 N N . ALA A 1 138 ? 6.968 -1.162 1.146 1.00 86.94 138 ALA A N 1
ATOM 1027 C CA . ALA A 1 138 ? 7.085 0.195 1.683 1.00 86.94 138 ALA A CA 1
ATOM 1028 C C . ALA A 1 138 ? 5.709 0.854 1.890 1.00 86.94 138 ALA A C 1
ATOM 1030 O O . ALA A 1 138 ? 5.501 1.533 2.898 1.00 86.94 138 ALA A O 1
ATOM 1031 N N . ILE A 1 139 ? 4.766 0.627 0.968 1.00 85.50 139 ILE A N 1
ATOM 1032 C CA . ILE A 1 139 ? 3.376 1.084 1.098 1.00 85.50 139 ILE A CA 1
ATOM 1033 C C . ILE A 1 139 ? 2.701 0.387 2.280 1.00 85.50 139 ILE A C 1
ATOM 1035 O O . ILE A 1 139 ? 2.162 1.054 3.159 1.00 85.50 139 ILE A O 1
ATOM 1039 N N . ALA A 1 140 ? 2.760 -0.944 2.335 1.00 86.88 140 ALA A N 1
ATOM 1040 C CA . ALA A 1 140 ? 2.134 -1.710 3.404 1.00 86.88 140 ALA A CA 1
ATOM 1041 C C . ALA A 1 140 ? 2.676 -1.321 4.788 1.00 86.88 140 ALA A C 1
ATOM 1043 O O . ALA A 1 140 ? 1.889 -1.059 5.698 1.00 86.88 140 ALA A O 1
ATOM 1044 N N . ALA A 1 141 ? 3.996 -1.159 4.916 1.00 89.12 141 ALA A N 1
ATOM 1045 C CA . ALA A 1 141 ? 4.626 -0.685 6.142 1.00 89.12 141 ALA A CA 1
ATOM 1046 C C . ALA A 1 141 ? 4.139 0.718 6.542 1.00 89.12 141 ALA A C 1
ATOM 1048 O O . ALA A 1 141 ? 3.879 0.963 7.715 1.00 89.12 141 ALA A O 1
ATOM 1049 N N . GLY A 1 142 ? 3.976 1.641 5.587 1.00 87.19 142 GLY A N 1
ATOM 1050 C CA . GLY A 1 142 ? 3.437 2.975 5.870 1.00 87.19 142 GLY A CA 1
ATOM 1051 C C . GLY A 1 142 ? 1.990 2.936 6.369 1.00 87.19 142 GLY A C 1
ATOM 1052 O O . GLY A 1 142 ? 1.652 3.605 7.342 1.00 87.19 142 GLY A O 1
ATOM 1053 N N . CYS A 1 143 ? 1.151 2.099 5.755 1.00 88.06 143 CYS A N 1
ATOM 1054 C CA . CYS A 1 143 ? -0.221 1.869 6.204 1.00 88.06 143 CYS A CA 1
ATOM 1055 C C . CYS A 1 143 ? -0.276 1.268 7.618 1.00 88.06 143 CYS A C 1
ATOM 1057 O O . CYS A 1 143 ? -1.133 1.655 8.411 1.00 88.06 143 CYS A O 1
ATOM 1059 N N . LYS A 1 144 ? 0.620 0.324 7.948 1.00 90.69 144 LYS A N 1
ATOM 1060 C CA . LYS A 1 144 ? 0.697 -0.276 9.291 1.00 90.69 144 LYS A CA 1
ATOM 1061 C C . LYS A 1 144 ? 1.112 0.743 10.342 1.00 90.69 144 LYS A C 1
ATOM 1063 O O . LYS A 1 144 ? 0.415 0.875 11.340 1.00 90.69 144 LYS A O 1
ATOM 1068 N N . ASP A 1 145 ? 2.171 1.506 10.086 1.00 92.06 145 ASP A N 1
ATOM 1069 C CA . ASP A 1 145 ? 2.639 2.540 11.013 1.00 92.06 145 ASP A CA 1
ATOM 1070 C C . ASP A 1 145 ? 1.548 3.589 11.281 1.00 92.06 145 ASP A C 1
ATOM 1072 O O . ASP A 1 145 ? 1.297 3.934 12.431 1.00 92.06 145 ASP A O 1
ATOM 1076 N N . ALA A 1 146 ? 0.837 4.042 10.242 1.00 89.81 146 ALA A N 1
ATOM 1077 C CA . ALA A 1 146 ? -0.238 5.028 10.384 1.00 89.81 146 ALA A CA 1
ATOM 1078 C C . ALA A 1 146 ? -1.478 4.513 11.131 1.00 89.81 146 ALA A C 1
ATOM 1080 O O . ALA A 1 146 ? -2.308 5.308 11.563 1.00 89.81 146 ALA A O 1
ATOM 1081 N N . THR A 1 147 ? -1.644 3.194 11.242 1.00 90.62 147 THR A N 1
ATOM 1082 C CA . THR A 1 147 ? -2.818 2.574 11.872 1.00 90.62 147 THR A CA 1
ATOM 1083 C C . THR A 1 147 ? -2.515 1.914 13.206 1.00 90.62 147 THR A C 1
ATOM 1085 O O . THR A 1 147 ? -3.454 1.498 13.880 1.00 90.62 147 THR A O 1
ATOM 1088 N N . ALA A 1 148 ? -1.240 1.832 13.596 1.00 90.44 148 ALA A N 1
ATOM 1089 C CA . ALA A 1 148 ? -0.782 1.090 14.765 1.00 90.44 148 ALA A CA 1
ATOM 1090 C C . ALA A 1 148 ? -1.510 1.500 16.056 1.00 90.44 148 ALA A C 1
ATOM 1092 O O . ALA A 1 148 ? -1.881 0.637 16.841 1.00 90.44 148 ALA A O 1
ATOM 1093 N N . GLU A 1 149 ? -1.799 2.792 16.228 1.00 88.75 149 GLU A N 1
ATOM 1094 C CA . GLU A 1 149 ? -2.480 3.329 17.416 1.00 88.75 149 GLU A CA 1
ATOM 1095 C C . GLU A 1 149 ? -3.982 2.980 17.516 1.00 88.75 149 GLU A C 1
ATOM 1097 O O . GLU A 1 149 ? -4.615 3.281 18.524 1.00 88.75 149 GLU A O 1
ATOM 1102 N N . TYR A 1 150 ? -4.572 2.353 16.490 1.00 86.31 150 TYR A N 1
ATOM 1103 C CA . TYR A 1 150 ? -6.018 2.084 16.406 1.00 86.31 150 TYR A CA 1
ATOM 1104 C C . TYR A 1 150 ? -6.385 0.595 16.307 1.00 86.31 150 TYR A C 1
ATOM 1106 O O . TYR A 1 150 ? -7.572 0.262 16.224 1.00 86.31 150 TYR A O 1
ATOM 1114 N N . VAL A 1 151 ? -5.395 -0.297 16.229 1.00 80.88 151 VAL A N 1
ATOM 1115 C CA . VAL A 1 151 ? -5.599 -1.732 15.953 1.00 80.88 151 VAL A CA 1
ATOM 1116 C C . VAL A 1 151 ? -5.166 -2.655 17.095 1.00 80.88 151 VAL A C 1
ATOM 1118 O O . VAL A 1 151 ? -5.080 -3.862 16.873 1.00 80.88 151 VAL A O 1
ATOM 1121 N N . GLU A 1 152 ? -4.944 -2.107 18.295 1.00 58.31 152 GLU A N 1
ATOM 1122 C CA . GLU A 1 152 ? -4.825 -2.893 19.538 1.00 58.31 152 GLU A CA 1
ATOM 1123 C C . GLU A 1 152 ? -6.125 -3.636 19.897 1.00 58.31 152 GLU A C 1
ATOM 1125 O O . GLU A 1 152 ? -7.236 -3.078 19.697 1.00 58.31 152 GLU A O 1
#

Sequence (152 aa):
MNKLNLIAIALMGIFMVGCSTTNTGGDNKVGGTTAVENALPYIKPAVILTCTVVLEQALSPEDRVEKAKMINHASTIVESLTIGATPTPDQLQKALMDYLPAEKTHWAKYITAVKDIYAAQFVKINGDAALAVRVLNAIAAGCKDATAEYVE

Radius of gyration: 16.43 Å; chains: 1; bounding box: 41×34×45 Å

pLDDT: mean 71.59, std 16.62, range [30.08, 92.06]

Secondary structure (DSSP, 8-state):
--TTHHHHHHHHHHTT---------S-TTTHHHHHHHHHHHHHHHHHHHHHHHHHHT-SSHHHHHHHHHHHHHHHHHHHHHHTTSPPPHHHHHHHHHHTS-TT-TTHHHHHHHHHHHHHHHHHHTTT-HHHHHHHHHHHHHHHHHHHGGG--